Protein AF-A0A816MGI5-F1 (afdb_monomer)

pLDDT: mean 77.29, std 14.17, range [32.22, 93.0]

Sequence (117 aa):
MVQFFPSVLPCKIISVQVASNDMDTYQLCTTTAILFSRFKVLDLLKLSKCNFRDLRDVDSTTLPAMTFIQACKVYLSAGLITRTEACNCNGKCSTKKCRCRAAKVQCGTKCHSSKTK

Nearest PDB structures (foldseek):
  4pg3-assembly1_A  TM=4.732E-01  e=8.459E+00  Plasmodium falciparum 3D7

Structure (mmCIF, N/CA/C/O backbone):
data_AF-A0A816MGI5-F1
#
_entry.id   AF-A0A816MGI5-F1
#
loop_
_atom_site.group_PDB
_atom_site.id
_atom_site.type_symbol
_atom_site.label_atom_id
_atom_site.label_alt_id
_atom_site.label_comp_id
_atom_site.label_asym_id
_atom_site.label_entity_id
_atom_site.label_seq_id
_atom_site.pdbx_PDB_ins_code
_atom_site.Cartn_x
_atom_site.Cartn_y
_atom_site.Cartn_z
_atom_site.occupancy
_atom_site.B_iso_or_equiv
_atom_site.auth_seq_id
_atom_site.auth_comp_id
_atom_site.auth_asym_id
_atom_site.auth_atom_id
_atom_site.pdbx_PDB_model_num
ATOM 1 N N . MET A 1 1 ? -7.888 22.471 9.487 1.00 34.50 1 MET A N 1
ATOM 2 C CA . MET A 1 1 ? -8.027 21.072 9.023 1.00 34.50 1 MET A CA 1
ATOM 3 C C . MET A 1 1 ? -6.633 20.514 8.797 1.00 34.50 1 MET A C 1
ATOM 5 O O . MET A 1 1 ? -6.003 20.892 7.823 1.00 34.50 1 MET A O 1
ATOM 9 N N . VAL A 1 2 ? -6.113 19.694 9.714 1.00 32.22 2 VAL A N 1
ATOM 10 C CA . VAL A 1 2 ? -4.803 19.052 9.520 1.00 32.22 2 VAL A CA 1
ATOM 11 C C . VAL A 1 2 ? -5.045 17.809 8.677 1.00 32.22 2 VAL A C 1
ATOM 13 O O . VAL A 1 2 ? -5.619 16.829 9.149 1.00 32.22 2 VAL A O 1
ATOM 16 N N . GLN A 1 3 ? -4.702 17.890 7.398 1.00 39.00 3 GLN A N 1
ATOM 17 C CA . GLN A 1 3 ? -4.803 16.772 6.475 1.00 39.00 3 GLN A CA 1
ATOM 18 C C . GLN A 1 3 ? -3.688 15.783 6.840 1.00 39.00 3 GLN A C 1
ATOM 20 O O . GLN A 1 3 ? -2.543 15.934 6.428 1.00 39.00 3 GLN A O 1
ATOM 25 N N . PHE A 1 4 ? -4.006 14.819 7.706 1.00 41.09 4 PHE A N 1
ATOM 26 C CA . PHE A 1 4 ? -3.107 13.722 8.051 1.00 41.09 4 PHE A CA 1
ATOM 27 C C . PHE A 1 4 ? -2.936 12.842 6.810 1.00 41.09 4 PHE A C 1
ATOM 29 O O . PHE A 1 4 ? -3.772 11.991 6.512 1.00 41.09 4 PHE A O 1
ATOM 36 N N . PHE A 1 5 ? -1.869 13.073 6.053 1.00 44.34 5 PHE A N 1
ATOM 37 C CA . PHE A 1 5 ? -1.382 12.088 5.099 1.00 44.34 5 PHE A CA 1
ATOM 38 C C . PHE A 1 5 ? -0.590 11.046 5.895 1.00 44.34 5 PHE A C 1
ATOM 40 O O . PHE A 1 5 ? 0.253 11.429 6.709 1.00 44.34 5 PHE A O 1
ATOM 47 N N . PRO A 1 6 ? -0.850 9.741 5.724 1.00 53.00 6 PRO A N 1
ATOM 48 C CA . PRO A 1 6 ? 0.014 8.746 6.323 1.00 53.00 6 PRO A CA 1
ATOM 49 C C . PRO A 1 6 ? 1.378 8.885 5.640 1.00 53.00 6 PRO A C 1
ATOM 51 O O . PRO A 1 6 ? 1.467 8.877 4.414 1.00 53.00 6 PRO A O 1
ATOM 54 N N . SER A 1 7 ? 2.437 9.046 6.431 1.00 64.69 7 SER A N 1
ATOM 55 C CA . SER A 1 7 ? 3.810 9.140 5.923 1.00 64.69 7 SER A CA 1
ATOM 56 C C . SER A 1 7 ? 4.318 7.815 5.350 1.00 64.69 7 SER A C 1
ATOM 58 O O . SER A 1 7 ? 5.364 7.789 4.710 1.00 64.69 7 SER A O 1
ATOM 60 N N . VAL A 1 8 ? 3.591 6.713 5.569 1.00 77.38 8 VAL A N 1
ATOM 61 C CA . VAL A 1 8 ? 3.995 5.363 5.171 1.00 77.38 8 VAL A CA 1
ATOM 62 C C . VAL A 1 8 ? 2.776 4.564 4.712 1.00 77.38 8 VAL A C 1
ATOM 64 O O . VAL A 1 8 ? 1.735 4.570 5.373 1.00 77.38 8 VAL A O 1
ATOM 67 N N . LEU A 1 9 ? 2.921 3.845 3.598 1.00 86.00 9 LEU A N 1
ATOM 68 C CA . LEU A 1 9 ? 1.897 2.979 3.018 1.00 86.00 9 LEU A CA 1
ATOM 69 C C . LEU A 1 9 ? 2.457 1.555 2.862 1.00 86.00 9 LEU A C 1
ATOM 71 O O . LEU A 1 9 ? 3.444 1.377 2.144 1.00 86.00 9 LEU A O 1
ATOM 75 N N . PRO A 1 10 ? 1.856 0.533 3.498 1.00 87.81 10 PRO A N 1
ATOM 76 C CA . PRO A 1 10 ? 2.268 -0.851 3.299 1.00 87.81 10 PRO A CA 1
ATOM 77 C C . PRO A 1 10 ? 2.033 -1.282 1.848 1.00 87.81 10 PRO A C 1
ATOM 79 O O . PRO A 1 10 ? 0.904 -1.225 1.358 1.00 87.81 10 PRO A O 1
ATOM 82 N N . CYS A 1 11 ? 3.094 -1.725 1.176 1.00 89.62 11 CYS A N 1
ATOM 83 C CA . CYS A 1 11 ? 3.042 -2.158 -0.218 1.00 89.62 11 CYS A CA 1
ATOM 84 C C . CYS A 1 11 ? 3.812 -3.469 -0.427 1.00 89.62 11 CYS A C 1
ATOM 86 O O . CYS A 1 11 ? 4.755 -3.773 0.307 1.00 89.62 11 CYS A O 1
ATOM 88 N N . LYS A 1 12 ? 3.437 -4.218 -1.464 1.00 90.31 12 LYS A N 1
ATOM 89 C CA . LYS A 1 12 ? 4.175 -5.363 -2.006 1.00 90.31 12 LYS A CA 1
ATOM 90 C C . LYS A 1 12 ? 4.933 -4.926 -3.258 1.00 90.31 12 LYS A C 1
ATOM 92 O O . LYS A 1 12 ? 4.403 -4.185 -4.082 1.00 90.31 12 LYS A O 1
ATOM 97 N N . ILE A 1 13 ? 6.175 -5.383 -3.394 1.00 91.12 13 ILE A N 1
ATOM 98 C CA . ILE A 1 13 ? 6.971 -5.176 -4.607 1.00 91.12 13 ILE A CA 1
ATOM 99 C C . ILE A 1 13 ? 6.466 -6.157 -5.665 1.00 91.12 13 ILE A C 1
ATOM 101 O O . ILE A 1 13 ? 6.402 -7.357 -5.401 1.00 91.12 13 ILE A O 1
ATOM 105 N N . ILE A 1 14 ? 6.104 -5.644 -6.839 1.00 90.31 14 ILE A N 1
ATOM 106 C CA . ILE A 1 14 ? 5.608 -6.457 -7.962 1.00 90.31 14 ILE A CA 1
ATOM 107 C C . ILE A 1 14 ? 6.623 -6.581 -9.094 1.00 90.31 14 ILE A C 1
ATOM 109 O O . ILE A 1 14 ? 6.609 -7.568 -9.818 1.00 90.31 14 ILE A O 1
ATOM 113 N N . SER A 1 15 ? 7.510 -5.598 -9.252 1.00 87.69 15 SER A N 1
ATOM 114 C CA . SER A 1 15 ? 8.561 -5.631 -10.266 1.00 87.69 15 SER A CA 1
ATOM 115 C C . SER A 1 15 ? 9.741 -4.763 -9.846 1.00 87.69 15 SER A C 1
ATOM 117 O O . SER A 1 15 ? 9.568 -3.760 -9.145 1.00 87.69 15 SER A O 1
ATOM 119 N N . VAL A 1 16 ? 10.931 -5.166 -10.284 1.00 90.69 16 VAL A N 1
ATOM 120 C CA . VAL A 1 16 ? 12.187 -4.440 -10.105 1.00 90.69 16 VAL A CA 1
ATOM 121 C C . VAL A 1 16 ? 12.710 -4.093 -11.489 1.00 90.69 16 VAL A C 1
ATOM 123 O O . VAL A 1 16 ? 12.916 -4.977 -12.318 1.00 90.69 16 VAL A O 1
ATOM 126 N N . GLN A 1 17 ? 12.922 -2.807 -11.739 1.00 87.56 17 GLN A N 1
ATOM 127 C CA . GLN A 1 17 ? 13.595 -2.337 -12.934 1.00 87.56 17 GLN A CA 1
ATOM 128 C C . GLN A 1 17 ? 15.034 -1.992 -12.563 1.00 87.56 17 GLN A C 1
ATOM 130 O O . GLN A 1 17 ? 15.288 -0.984 -11.899 1.00 87.56 17 GLN A O 1
ATOM 135 N N . VAL A 1 18 ? 15.949 -2.854 -13.000 1.00 83.81 18 VAL A N 1
ATOM 136 C CA . VAL A 1 18 ? 17.389 -2.672 -12.822 1.00 83.81 18 VAL A CA 1
ATOM 137 C C . VAL A 1 18 ? 17.875 -1.670 -13.860 1.00 83.81 18 VAL A C 1
ATOM 139 O O . VAL A 1 18 ? 17.663 -1.863 -15.060 1.00 83.81 18 VAL A O 1
ATOM 142 N N . ALA A 1 19 ? 18.492 -0.586 -13.405 1.00 78.19 19 ALA A N 1
ATOM 143 C CA . ALA A 1 19 ? 19.107 0.398 -14.282 1.00 78.19 19 ALA A CA 1
ATOM 144 C C . ALA A 1 19 ? 20.619 0.163 -14.301 1.00 78.19 19 ALA A C 1
ATOM 146 O O . ALA A 1 19 ? 21.257 0.135 -13.257 1.00 78.19 19 ALA A O 1
ATOM 147 N N . SER A 1 20 ? 21.215 0.023 -15.488 1.00 69.25 20 SER A N 1
ATOM 148 C CA . SER A 1 20 ? 22.648 -0.286 -15.619 1.00 69.25 20 SER A CA 1
ATOM 149 C C . SER A 1 20 ? 23.571 0.794 -15.030 1.00 69.25 20 SER A C 1
ATOM 151 O O . SER A 1 20 ? 24.711 0.489 -14.705 1.00 69.25 20 SER A O 1
ATOM 153 N N . ASN A 1 21 ? 23.076 2.035 -14.890 1.00 71.25 21 ASN A N 1
ATOM 154 C CA . ASN A 1 21 ? 23.833 3.219 -14.457 1.00 71.25 21 ASN A CA 1
ATOM 155 C C . ASN A 1 21 ? 23.109 4.084 -13.392 1.00 71.25 21 ASN A C 1
ATOM 157 O O . ASN A 1 21 ? 23.592 5.167 -13.072 1.00 71.25 21 ASN A O 1
ATOM 161 N N . ASP A 1 22 ? 21.950 3.665 -12.870 1.00 75.12 22 ASP A N 1
ATOM 162 C CA . ASP A 1 22 ? 21.192 4.394 -11.829 1.00 75.12 22 ASP A CA 1
ATOM 163 C C . ASP A 1 22 ? 20.713 3.402 -10.757 1.00 75.12 22 ASP A C 1
ATOM 165 O O . ASP A 1 22 ? 20.873 2.192 -10.900 1.00 75.12 22 ASP A O 1
ATOM 169 N N . MET A 1 23 ? 20.137 3.899 -9.666 1.00 80.00 23 MET A N 1
ATOM 170 C CA . MET A 1 23 ? 19.553 3.049 -8.635 1.00 80.00 23 MET A CA 1
ATOM 171 C C . MET A 1 23 ? 18.319 2.306 -9.150 1.00 80.00 23 MET A C 1
ATOM 173 O O . MET A 1 23 ? 17.461 2.894 -9.813 1.00 80.00 23 MET A O 1
ATOM 177 N N . ASP A 1 24 ? 18.204 1.036 -8.755 1.00 89.19 24 ASP A N 1
ATOM 178 C CA . ASP A 1 24 ? 17.037 0.199 -9.018 1.00 89.19 24 ASP A CA 1
ATOM 179 C C . ASP A 1 24 ? 15.743 0.909 -8.620 1.00 89.19 24 ASP A C 1
ATOM 181 O O . ASP A 1 24 ? 15.628 1.522 -7.548 1.00 89.19 24 ASP A O 1
ATOM 185 N N . THR A 1 25 ? 14.744 0.788 -9.491 1.00 91.19 25 THR A N 1
ATOM 186 C CA . THR A 1 25 ? 13.412 1.324 -9.231 1.00 91.19 25 THR A CA 1
ATOM 187 C C . THR A 1 25 ? 12.405 0.196 -9.065 1.00 91.19 25 THR A C 1
ATOM 189 O O . THR A 1 25 ? 12.424 -0.811 -9.773 1.00 91.19 25 THR A O 1
ATOM 192 N N . TYR A 1 26 ? 11.515 0.364 -8.095 1.00 92.56 26 TYR A N 1
ATOM 193 C CA . TYR A 1 26 ? 10.570 -0.652 -7.660 1.00 92.56 26 TYR A CA 1
ATOM 194 C C . TYR A 1 26 ? 9.155 -0.227 -8.021 1.00 92.56 26 TYR A C 1
ATOM 196 O O . TYR A 1 26 ? 8.715 0.881 -7.697 1.00 92.56 26 TYR A O 1
ATOM 204 N N . GLN A 1 27 ? 8.427 -1.134 -8.664 1.00 93.00 27 GLN A N 1
ATOM 205 C CA . GLN A 1 27 ? 6.989 -1.013 -8.848 1.00 93.00 27 GLN A CA 1
ATOM 206 C C . GLN A 1 27 ? 6.289 -1.671 -7.658 1.00 93.00 27 GLN A C 1
ATOM 208 O O . GLN A 1 27 ? 6.605 -2.805 -7.284 1.00 93.00 27 GLN A O 1
ATOM 213 N N . LEU A 1 28 ? 5.331 -0.960 -7.069 1.00 92.81 28 LEU A N 1
ATOM 214 C CA . LEU A 1 28 ? 4.659 -1.361 -5.838 1.00 92.81 28 LEU A CA 1
ATOM 215 C C . LEU A 1 28 ? 3.151 -1.523 -6.052 1.00 92.81 28 LEU A C 1
ATOM 217 O O . LEU A 1 28 ? 2.549 -0.776 -6.823 1.00 92.81 28 LEU A O 1
ATOM 221 N N . CYS A 1 29 ? 2.525 -2.437 -5.315 1.00 91.31 29 CYS A N 1
ATOM 222 C CA . CYS A 1 29 ? 1.072 -2.520 -5.184 1.00 91.31 29 CYS A CA 1
ATOM 223 C C . CYS A 1 29 ? 0.627 -2.513 -3.717 1.00 91.31 29 CYS A C 1
ATOM 225 O O . CYS A 1 29 ? 1.355 -2.930 -2.815 1.00 91.31 29 CYS A O 1
ATOM 227 N N . THR A 1 30 ? -0.587 -2.032 -3.481 1.00 89.50 30 THR A N 1
ATOM 228 C CA . THR A 1 30 ? -1.332 -2.210 -2.235 1.00 89.50 30 THR A CA 1
ATOM 229 C C . THR A 1 30 ? -2.296 -3.389 -2.376 1.00 89.50 30 THR A C 1
ATOM 231 O O . THR A 1 30 ? -2.343 -4.054 -3.408 1.00 89.50 30 THR A O 1
ATOM 234 N N . THR A 1 31 ? -3.126 -3.624 -1.361 1.00 87.06 31 THR A N 1
ATOM 235 C CA . THR A 1 31 ? -4.226 -4.596 -1.441 1.00 87.06 31 THR A CA 1
ATOM 236 C C . THR A 1 31 ? -5.314 -4.221 -2.446 1.00 87.06 31 THR A C 1
ATOM 238 O O . THR A 1 31 ? -6.121 -5.073 -2.798 1.00 87.06 31 THR A O 1
ATOM 241 N N . THR A 1 32 ? -5.369 -2.964 -2.899 1.00 84.31 32 THR A N 1
ATOM 242 C CA . THR A 1 32 ? -6.471 -2.459 -3.732 1.00 84.31 32 THR A CA 1
ATOM 243 C C . THR A 1 32 ? -6.028 -1.865 -5.062 1.00 84.31 32 THR A C 1
ATOM 245 O O . THR A 1 32 ? -6.893 -1.543 -5.872 1.00 84.31 32 THR A O 1
ATOM 248 N N . ALA A 1 33 ? -4.729 -1.651 -5.290 1.00 89.44 33 ALA A N 1
ATOM 249 C CA . ALA A 1 33 ? -4.244 -1.021 -6.516 1.00 89.44 33 ALA A CA 1
ATOM 250 C C . ALA A 1 33 ? -2.737 -1.178 -6.741 1.00 89.44 33 ALA A C 1
ATOM 252 O O . ALA A 1 33 ? -1.967 -1.378 -5.804 1.00 89.44 33 ALA A O 1
ATOM 253 N N . ILE A 1 34 ? -2.303 -0.961 -7.979 1.00 92.81 34 ILE A N 1
ATOM 254 C CA . ILE A 1 34 ? -0.898 -0.764 -8.337 1.00 92.81 34 ILE A CA 1
ATOM 255 C C . ILE A 1 34 ? -0.569 0.728 -8.282 1.00 92.81 34 ILE A C 1
ATOM 257 O O . ILE A 1 34 ? -1.311 1.557 -8.808 1.00 92.81 34 ILE A O 1
ATOM 261 N N . LEU A 1 35 ? 0.554 1.091 -7.664 1.00 92.81 35 LEU A N 1
ATOM 262 C CA . LEU A 1 35 ? 1.021 2.473 -7.672 1.00 92.81 35 LEU A CA 1
ATOM 263 C C . LEU A 1 35 ? 1.590 2.819 -9.044 1.00 92.81 35 LEU A C 1
ATOM 265 O O . LEU A 1 35 ? 2.406 2.073 -9.565 1.00 92.81 35 LEU A O 1
ATOM 269 N N . PHE A 1 36 ? 1.184 3.954 -9.614 1.00 90.12 36 PHE A N 1
ATOM 270 C CA . PHE A 1 36 ? 1.676 4.428 -10.912 1.00 90.12 36 PHE A CA 1
ATOM 271 C C . PHE A 1 36 ? 3.167 4.788 -10.861 1.00 90.12 36 PHE A C 1
ATOM 273 O O . PHE A 1 36 ? 3.928 4.485 -11.777 1.00 90.12 36 PHE A O 1
ATOM 280 N N . SER A 1 37 ? 3.581 5.421 -9.764 1.00 88.88 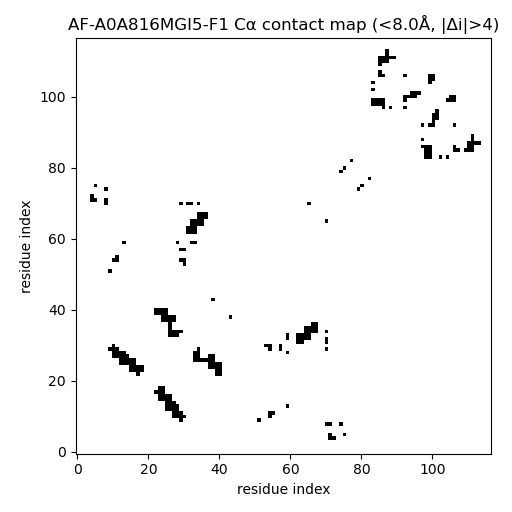37 SER A N 1
ATOM 281 C CA . SER A 1 37 ? 4.960 5.840 -9.533 1.00 88.88 37 SER A CA 1
ATOM 282 C C . SER A 1 37 ? 5.869 4.648 -9.248 1.00 88.88 37 SER A C 1
ATOM 284 O O . SER A 1 37 ? 5.470 3.687 -8.587 1.00 88.88 37 SER A O 1
ATOM 286 N N . ARG A 1 38 ? 7.118 4.757 -9.700 1.00 90.00 38 ARG A N 1
ATOM 287 C CA . ARG A 1 38 ? 8.213 3.889 -9.264 1.00 90.00 38 ARG A CA 1
ATOM 288 C C . ARG A 1 38 ? 8.975 4.555 -8.131 1.00 90.00 38 ARG A C 1
ATOM 290 O O . ARG A 1 38 ? 9.074 5.779 -8.090 1.00 90.00 38 ARG A O 1
ATOM 297 N N . PHE A 1 39 ? 9.501 3.735 -7.234 1.00 90.62 39 PHE A N 1
ATOM 298 C CA . PHE A 1 39 ? 10.153 4.179 -6.006 1.00 90.62 39 PHE A CA 1
ATOM 299 C C . PHE A 1 39 ? 11.592 3.697 -5.977 1.00 90.62 39 PHE A C 1
ATOM 301 O O . PHE A 1 39 ? 11.881 2.610 -6.474 1.00 90.62 39 PHE A O 1
ATOM 308 N N . LYS A 1 40 ? 12.494 4.486 -5.401 1.00 90.44 40 LYS A N 1
ATOM 309 C CA . LYS A 1 40 ? 13.878 4.070 -5.165 1.00 90.44 40 LYS A CA 1
ATOM 310 C C . LYS A 1 40 ? 13.962 3.336 -3.836 1.00 90.44 40 LYS A C 1
ATOM 312 O O . LYS A 1 40 ? 13.107 3.506 -2.974 1.00 90.44 40 LYS A O 1
ATOM 317 N N . VAL A 1 41 ? 15.030 2.568 -3.626 1.00 88.19 41 VAL A N 1
ATOM 318 C CA . VAL A 1 41 ? 15.246 1.856 -2.352 1.00 88.19 41 VAL A CA 1
ATOM 319 C C . VAL A 1 41 ? 15.214 2.793 -1.133 1.00 88.19 41 VAL A C 1
ATOM 321 O O . VAL A 1 41 ? 14.743 2.394 -0.073 1.00 88.19 41 VAL A O 1
ATOM 324 N N . LEU A 1 42 ? 15.651 4.050 -1.295 1.00 86.75 42 LEU A N 1
ATOM 325 C CA . LEU A 1 42 ? 15.642 5.073 -0.241 1.00 86.75 42 LEU A CA 1
ATOM 326 C C . LEU A 1 42 ? 14.229 5.514 0.168 1.00 86.75 42 LEU A C 1
ATOM 328 O O . LEU A 1 42 ? 14.036 5.955 1.297 1.00 86.75 42 LEU A O 1
ATOM 332 N N . ASP A 1 43 ? 13.247 5.362 -0.722 1.00 86.81 43 ASP A N 1
ATOM 333 C CA . ASP A 1 43 ? 11.842 5.668 -0.442 1.00 86.81 43 ASP A CA 1
ATOM 334 C C . ASP A 1 43 ? 11.142 4.503 0.286 1.00 86.81 43 ASP A C 1
ATOM 336 O O . ASP A 1 43 ? 9.998 4.632 0.731 1.00 86.81 43 ASP A O 1
ATOM 340 N N . LEU A 1 44 ? 11.802 3.341 0.395 1.00 88.38 44 LEU A N 1
ATOM 341 C CA . LEU A 1 44 ? 11.228 2.121 0.951 1.00 88.38 44 LEU A CA 1
ATOM 342 C C . LEU A 1 44 ? 11.664 1.904 2.399 1.00 88.38 44 LEU A C 1
ATOM 344 O O . LEU A 1 44 ? 12.842 1.794 2.731 1.00 88.38 44 LEU A O 1
ATOM 348 N N . LEU A 1 45 ? 10.679 1.712 3.270 1.00 86.69 45 LEU A N 1
ATOM 349 C CA . LEU A 1 45 ? 10.900 1.210 4.621 1.00 86.69 45 LEU A CA 1
ATOM 350 C C . LEU A 1 45 ? 10.842 -0.318 4.626 1.00 86.69 45 LEU A C 1
ATOM 352 O O . LEU A 1 45 ? 9.869 -0.927 4.178 1.00 86.69 45 LEU A O 1
ATOM 356 N N . LYS A 1 46 ? 11.874 -0.962 5.180 1.00 82.06 46 LYS A N 1
ATOM 357 C CA . LYS A 1 46 ? 11.915 -2.423 5.303 1.00 82.06 46 LYS A CA 1
ATOM 358 C C . LYS A 1 46 ? 10.971 -2.893 6.409 1.00 82.06 46 LYS A C 1
ATOM 360 O O . LYS A 1 46 ? 11.305 -2.870 7.590 1.00 82.06 46 LYS A O 1
ATOM 365 N N . LEU A 1 47 ? 9.805 -3.393 6.014 1.00 76.38 47 LEU A N 1
ATOM 366 C CA . LEU A 1 47 ? 8.768 -3.887 6.925 1.00 76.38 47 LEU A CA 1
ATOM 367 C C . LEU A 1 47 ? 8.857 -5.402 7.191 1.00 76.38 47 LEU A C 1
ATOM 369 O O . LEU A 1 47 ? 7.851 -6.042 7.478 1.00 76.38 47 LEU A O 1
ATOM 373 N N . SER A 1 48 ? 10.051 -6.005 7.131 1.00 71.19 48 SER A N 1
ATOM 374 C CA . SER A 1 48 ? 10.227 -7.468 7.235 1.00 71.19 48 SER A CA 1
ATOM 375 C C . SER A 1 48 ? 9.780 -8.074 8.573 1.00 71.19 48 SER A C 1
ATOM 377 O O . SER A 1 48 ? 9.583 -9.280 8.663 1.00 71.19 48 SER A O 1
ATOM 379 N N . LYS A 1 49 ? 9.630 -7.249 9.617 1.00 70.94 49 LYS A N 1
ATOM 380 C CA . LYS A 1 49 ? 9.134 -7.658 10.942 1.00 70.94 49 LYS A CA 1
ATOM 381 C C . LYS A 1 49 ? 7.614 -7.502 11.095 1.00 70.94 49 LYS A C 1
ATOM 383 O O . LYS A 1 49 ? 7.062 -7.920 12.107 1.00 70.94 49 LYS A O 1
ATOM 388 N N . CYS A 1 50 ? 6.937 -6.898 10.120 1.00 70.44 50 CYS A N 1
ATOM 389 C CA . CYS A 1 50 ? 5.496 -6.673 10.141 1.00 70.44 50 CYS A CA 1
ATOM 390 C C . CYS A 1 50 ? 4.778 -7.775 9.352 1.00 70.44 50 CYS A C 1
ATOM 392 O O . CYS A 1 50 ? 5.222 -8.182 8.279 1.00 70.44 50 CYS A O 1
ATOM 394 N N . ASN A 1 51 ? 3.648 -8.256 9.872 1.00 73.06 51 ASN A N 1
ATOM 395 C CA . ASN A 1 51 ? 2.864 -9.292 9.208 1.00 73.06 51 ASN A CA 1
ATOM 396 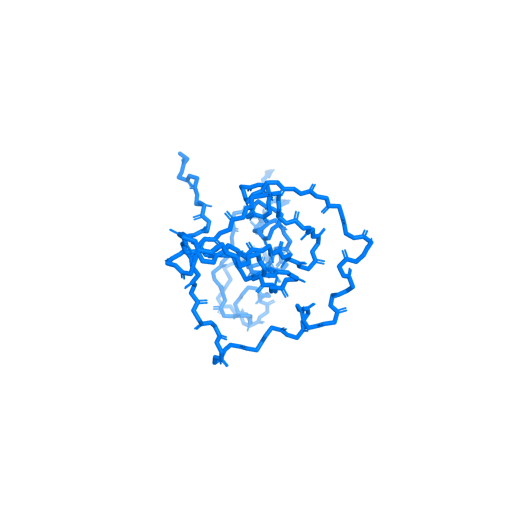C C . ASN A 1 51 ? 1.673 -8.672 8.467 1.00 73.06 51 ASN A C 1
ATOM 398 O O . ASN A 1 51 ? 0.645 -8.380 9.071 1.00 73.06 51 ASN A O 1
ATOM 402 N N . PHE A 1 52 ? 1.824 -8.472 7.157 1.00 74.75 52 PHE A N 1
ATOM 403 C CA . PHE A 1 52 ? 0.748 -8.022 6.274 1.00 74.75 52 PHE A CA 1
ATOM 404 C C . PHE A 1 52 ? 0.247 -9.193 5.433 1.00 74.75 52 PHE A C 1
ATOM 406 O O . PHE A 1 52 ? 0.680 -9.380 4.296 1.00 74.75 52 PHE A O 1
ATOM 413 N N . ARG A 1 53 ? -0.635 -10.011 6.015 1.00 73.12 53 ARG A N 1
ATOM 414 C CA . ARG A 1 53 ? -1.199 -11.189 5.340 1.00 73.12 53 ARG A CA 1
ATOM 415 C C . ARG A 1 53 ? -1.922 -10.797 4.052 1.00 73.12 53 ARG A C 1
ATOM 417 O O . ARG A 1 53 ? -1.601 -11.335 3.001 1.00 73.12 53 ARG A O 1
ATOM 424 N N . ASP A 1 54 ? -2.759 -9.767 4.132 1.00 74.62 54 ASP A N 1
ATOM 425 C CA . ASP A 1 54 ? -3.571 -9.283 3.012 1.00 74.62 54 ASP A CA 1
ATOM 426 C C . ASP A 1 54 ? -2.736 -8.840 1.808 1.00 74.62 54 ASP A C 1
ATOM 428 O O . ASP A 1 54 ? -3.217 -8.920 0.690 1.00 74.62 54 ASP A O 1
ATOM 432 N N . LEU A 1 55 ? -1.488 -8.393 2.016 1.00 80.50 55 LEU A N 1
ATOM 433 C CA . LEU A 1 55 ? -0.584 -8.005 0.929 1.00 80.50 55 LEU A CA 1
ATOM 434 C C . LEU A 1 55 ? 0.079 -9.204 0.241 1.00 80.50 55 LEU A C 1
ATOM 436 O O . LEU A 1 55 ? 0.489 -9.082 -0.910 1.00 80.50 55 LEU A O 1
ATOM 440 N N . ARG A 1 56 ? 0.218 -10.355 0.913 1.00 76.81 56 ARG A N 1
ATOM 441 C CA . ARG A 1 56 ? 0.863 -11.542 0.322 1.00 76.81 56 ARG A CA 1
ATOM 442 C C . ARG A 1 56 ? -0.004 -12.150 -0.769 1.00 76.81 56 ARG A C 1
ATOM 444 O O . ARG A 1 56 ? 0.513 -12.414 -1.855 1.00 76.81 56 ARG A O 1
ATOM 451 N N . ASP 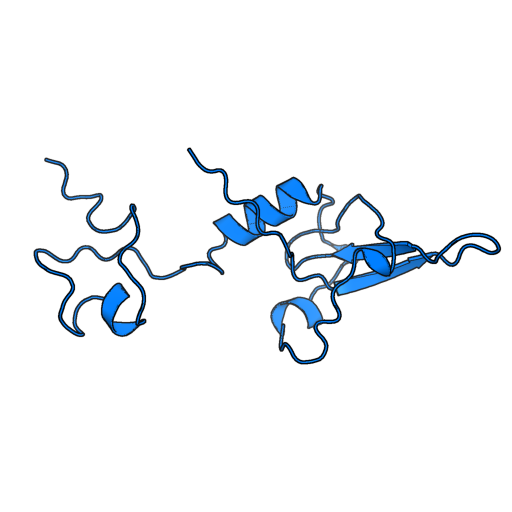A 1 57 ? -1.295 -12.264 -0.478 1.00 79.12 57 ASP A N 1
ATOM 452 C CA . ASP A 1 57 ? -2.301 -12.929 -1.311 1.00 79.12 57 ASP A CA 1
ATOM 453 C C . ASP A 1 57 ? -2.856 -12.025 -2.428 1.00 79.12 57 ASP A C 1
ATOM 455 O O . ASP A 1 57 ? -3.766 -12.413 -3.155 1.00 79.12 57 ASP A O 1
ATOM 459 N N . VAL A 1 58 ? -2.305 -10.816 -2.591 1.00 82.25 58 VAL A N 1
ATOM 460 C CA . VAL A 1 58 ? -2.692 -9.902 -3.671 1.00 82.25 58 VAL A CA 1
ATOM 461 C C . VAL A 1 58 ? -2.250 -10.457 -5.017 1.00 82.25 58 VAL A C 1
ATOM 463 O O . VAL A 1 58 ? -1.044 -10.575 -5.280 1.00 82.25 58 VAL A O 1
ATOM 466 N N . ASP A 1 59 ? -3.236 -10.697 -5.875 1.00 82.31 59 ASP A N 1
ATOM 467 C CA . ASP A 1 59 ? -3.056 -10.853 -7.311 1.00 82.31 59 ASP A CA 1
ATOM 468 C C . ASP A 1 59 ? -2.932 -9.471 -7.96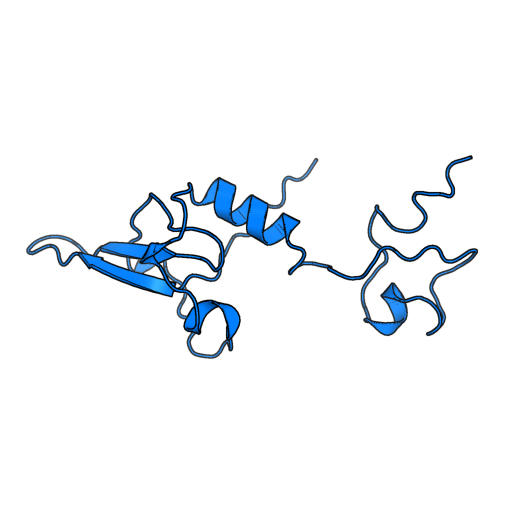2 1.00 82.31 59 ASP A C 1
ATOM 470 O O . ASP A 1 59 ? -3.892 -8.712 -8.073 1.00 82.31 59 ASP A O 1
ATOM 474 N N . SER A 1 60 ? -1.717 -9.121 -8.379 1.00 76.69 60 SER A N 1
ATOM 475 C CA . SER A 1 60 ? -1.425 -7.827 -8.990 1.00 76.69 60 SER A CA 1
ATOM 476 C C . SER A 1 60 ? -1.941 -7.688 -10.424 1.00 76.69 60 SER A C 1
ATOM 478 O O . SER A 1 60 ? -1.884 -6.589 -10.961 1.00 76.69 60 SER A O 1
ATOM 480 N N . THR A 1 61 ? -2.425 -8.752 -11.071 1.00 78.75 61 THR A N 1
ATOM 481 C CA . THR A 1 61 ? -2.820 -8.700 -12.492 1.00 78.75 61 THR A CA 1
ATOM 482 C C . THR A 1 61 ? -4.184 -8.050 -12.729 1.00 78.75 61 THR A C 1
ATOM 484 O O . THR A 1 61 ? -4.449 -7.551 -13.820 1.00 78.75 61 THR A O 1
ATOM 487 N N . THR A 1 62 ? -5.030 -8.003 -11.700 1.00 82.31 62 THR A N 1
ATOM 488 C CA . THR A 1 62 ? -6.416 -7.510 -11.777 1.00 82.31 62 THR A CA 1
ATOM 489 C C . THR A 1 62 ? -6.615 -6.148 -11.109 1.00 82.31 62 THR A C 1
ATOM 491 O O . THR A 1 62 ? -7.713 -5.589 -11.136 1.00 82.31 62 THR A O 1
ATOM 494 N N . LEU A 1 63 ? -5.561 -5.591 -10.507 1.00 86.44 63 LEU A N 1
ATOM 495 C CA . LEU A 1 63 ? -5.649 -4.361 -9.734 1.00 86.44 63 LEU A CA 1
ATOM 496 C C . LEU A 1 63 ? -5.634 -3.102 -10.617 1.00 86.44 63 LEU A C 1
ATOM 498 O O . LEU A 1 63 ? -4.806 -2.991 -11.524 1.00 86.44 63 LEU A O 1
ATOM 502 N N . PRO A 1 64 ? -6.475 -2.095 -10.311 1.00 89.38 64 PRO A N 1
ATOM 503 C CA . PRO A 1 64 ? -6.422 -0.809 -10.993 1.00 89.38 64 PRO A CA 1
ATOM 504 C C . PRO A 1 64 ? -5.129 -0.060 -10.651 1.00 89.38 64 PRO A C 1
ATOM 506 O O . PRO A 1 64 ? -4.551 -0.233 -9.576 1.00 89.38 64 PRO A O 1
ATOM 509 N N . ALA A 1 65 ? -4.691 0.827 -11.542 1.00 90.56 65 ALA A N 1
ATOM 510 C CA . ALA A 1 65 ? -3.576 1.728 -11.270 1.00 90.56 65 ALA A CA 1
ATOM 511 C C . ALA A 1 65 ? -4.044 2.978 -10.505 1.00 90.56 65 ALA A C 1
ATOM 513 O O . ALA A 1 65 ? -5.107 3.531 -10.792 1.00 90.56 65 ALA A O 1
ATOM 514 N N . MET A 1 66 ? -3.242 3.463 -9.554 1.00 91.62 66 MET A N 1
ATOM 515 C CA . MET A 1 66 ? -3.526 4.693 -8.812 1.00 91.62 66 MET A CA 1
ATOM 516 C C . MET A 1 66 ? -2.261 5.452 -8.398 1.00 91.62 66 MET A C 1
ATOM 518 O O . MET A 1 66 ? -1.165 4.900 -8.330 1.00 91.62 66 MET A O 1
ATOM 522 N N . THR A 1 67 ? -2.401 6.736 -8.071 1.00 89.94 67 THR A N 1
ATOM 523 C CA . THR A 1 67 ? -1.297 7.515 -7.483 1.00 89.94 67 THR A CA 1
ATOM 524 C C . THR A 1 67 ? -1.076 7.147 -6.014 1.00 89.94 67 THR A C 1
ATOM 526 O O . THR A 1 67 ? -2.012 6.745 -5.318 1.00 89.94 67 THR A O 1
ATOM 529 N N . PHE A 1 68 ? 0.138 7.368 -5.499 1.00 88.00 68 PHE A N 1
ATOM 530 C CA . PHE A 1 68 ? 0.455 7.166 -4.078 1.00 88.00 68 PHE A CA 1
ATOM 531 C C . PHE A 1 68 ? -0.516 7.907 -3.148 1.00 88.00 68 PHE A C 1
ATOM 533 O O . PHE A 1 68 ? -1.040 7.334 -2.198 1.00 88.00 68 PHE A O 1
ATOM 540 N N . ILE A 1 69 ? -0.838 9.165 -3.464 1.00 86.69 69 ILE A N 1
ATOM 541 C CA . ILE A 1 69 ? -1.751 9.986 -2.656 1.00 86.69 69 ILE A CA 1
ATOM 542 C C . ILE A 1 69 ? -3.156 9.373 -2.613 1.00 86.69 69 ILE A C 1
ATOM 544 O O . ILE A 1 69 ? -3.782 9.333 -1.553 1.00 86.69 69 ILE A O 1
ATOM 548 N N . GLN A 1 70 ? -3.671 8.895 -3.748 1.00 85.88 70 GLN A N 1
ATOM 549 C CA . GLN A 1 70 ? -4.975 8.231 -3.779 1.00 85.88 70 GLN A CA 1
ATOM 550 C C . GLN A 1 70 ? -4.936 6.912 -2.998 1.00 85.88 70 GLN A C 1
ATOM 552 O O . GLN A 1 70 ? -5.874 6.631 -2.255 1.00 85.88 70 GLN A O 1
ATOM 557 N N . ALA A 1 71 ? -3.850 6.143 -3.105 1.00 87.75 71 ALA A N 1
ATOM 558 C CA . ALA A 1 71 ? -3.675 4.900 -2.357 1.00 87.75 71 ALA A CA 1
ATOM 559 C C . ALA A 1 71 ? -3.679 5.145 -0.848 1.00 87.75 71 ALA A C 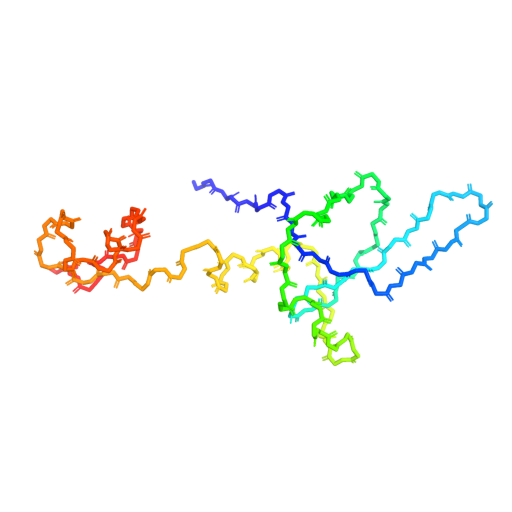1
ATOM 561 O O . ALA A 1 71 ? -4.400 4.475 -0.114 1.00 87.75 71 ALA A O 1
ATOM 562 N N . CYS A 1 72 ? -2.970 6.178 -0.395 1.00 83.75 72 CYS A N 1
ATOM 563 C CA . CYS A 1 72 ? -2.993 6.630 0.990 1.00 83.75 72 CYS A CA 1
ATOM 564 C C . CYS A 1 72 ? -4.404 7.016 1.446 1.00 83.75 72 CYS A C 1
ATOM 566 O O . CYS A 1 72 ? -4.832 6.617 2.528 1.00 83.75 72 CYS A O 1
ATOM 568 N N . LYS A 1 73 ? -5.162 7.753 0.623 1.00 82.88 73 LYS A N 1
ATOM 569 C CA . LYS A 1 73 ? -6.556 8.103 0.940 1.00 82.88 73 LYS A CA 1
ATOM 570 C C . LYS A 1 73 ? -7.426 6.858 1.086 1.00 82.88 73 LYS A C 1
ATOM 572 O O . LYS A 1 73 ? -8.169 6.768 2.059 1.00 82.88 73 LYS A O 1
ATOM 577 N N . VAL A 1 74 ? -7.331 5.902 0.163 1.00 83.12 74 VAL A N 1
ATOM 578 C CA . VAL A 1 74 ? -8.096 4.646 0.223 1.00 83.12 74 VAL A CA 1
ATOM 579 C C . VAL A 1 74 ? -7.703 3.832 1.449 1.00 83.12 74 VAL A C 1
ATOM 581 O O . VAL A 1 74 ? -8.582 3.396 2.181 1.00 83.12 74 VAL A O 1
ATOM 584 N N . TYR A 1 75 ? -6.409 3.706 1.736 1.00 78.94 75 TYR A N 1
ATOM 585 C CA . TYR A 1 75 ? -5.896 3.000 2.909 1.00 78.94 75 TYR A CA 1
ATOM 586 C C . TYR A 1 75 ? -6.431 3.586 4.226 1.00 78.94 75 TYR A C 1
ATOM 588 O O . TYR A 1 75 ? -6.906 2.851 5.095 1.00 78.94 75 TYR A O 1
ATOM 596 N N . LEU A 1 76 ? -6.440 4.917 4.352 1.00 73.19 76 LEU A N 1
ATOM 597 C CA . LEU A 1 76 ? -7.044 5.601 5.498 1.00 73.19 76 LEU A CA 1
ATOM 598 C C . LEU A 1 76 ? -8.564 5.406 5.559 1.00 73.19 76 LEU A C 1
ATOM 600 O O . LEU A 1 76 ? -9.118 5.154 6.627 1.00 73.19 76 LEU A O 1
ATOM 604 N N . SER A 1 77 ? -9.238 5.501 4.413 1.00 66.81 77 SER A N 1
ATOM 605 C CA . SER A 1 77 ? -10.700 5.396 4.311 1.00 66.81 77 SER A CA 1
ATOM 606 C C . SER A 1 77 ? -11.206 3.975 4.564 1.00 66.81 77 SER A C 1
ATOM 608 O O . SER A 1 77 ? -12.293 3.797 5.109 1.00 66.81 77 SER A O 1
ATOM 610 N N . ALA A 1 78 ? -10.409 2.960 4.216 1.00 61.72 78 ALA A N 1
ATOM 611 C CA . ALA A 1 78 ? -10.697 1.546 4.438 1.00 61.72 78 ALA A CA 1
ATOM 612 C C . ALA A 1 78 ? -10.634 1.146 5.926 1.00 61.72 78 ALA A C 1
ATOM 614 O O . ALA A 1 78 ? -11.102 0.062 6.288 1.00 61.72 78 ALA A O 1
ATOM 615 N N . GLY A 1 79 ? -10.137 2.037 6.795 1.00 53.28 79 GLY A N 1
ATOM 616 C CA . GLY A 1 79 ? -10.279 1.949 8.247 1.00 5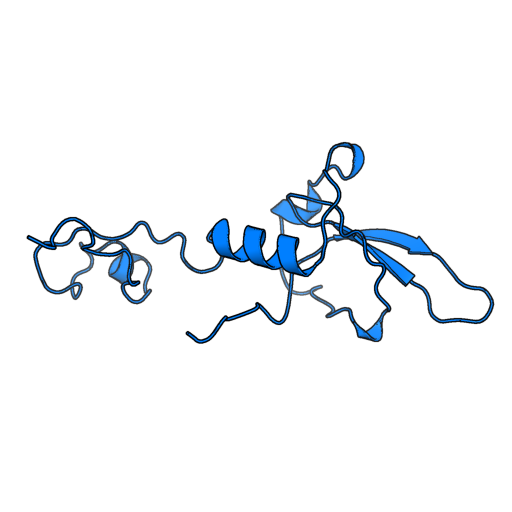3.28 79 GLY A CA 1
ATOM 617 C C . GLY A 1 79 ? -9.232 1.088 8.959 1.00 53.28 79 GLY A C 1
ATOM 618 O O . GLY A 1 79 ? -9.486 0.611 10.063 1.00 53.28 79 GLY A O 1
ATOM 619 N N . LEU A 1 80 ? -8.030 0.923 8.399 1.00 50.41 80 LEU A N 1
AT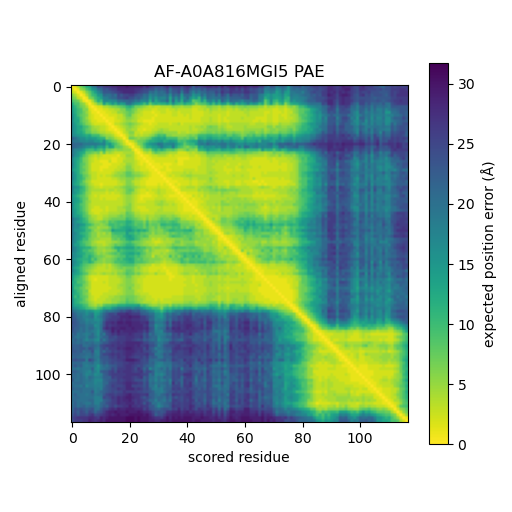OM 620 C CA . LEU A 1 80 ? -6.909 0.361 9.173 1.00 50.41 80 LEU A CA 1
ATOM 621 C C . LEU A 1 80 ? -6.385 1.333 10.246 1.00 50.41 80 LEU A C 1
ATOM 623 O O . LEU A 1 80 ? -5.753 0.907 11.209 1.00 50.41 80 LEU A O 1
ATOM 627 N N . ILE A 1 81 ? -6.762 2.615 10.165 1.00 48.59 81 ILE A N 1
ATOM 628 C CA . ILE A 1 81 ? -6.794 3.521 11.316 1.00 48.59 81 ILE A CA 1
ATOM 629 C C . ILE A 1 81 ? -8.268 3.671 11.716 1.00 48.59 81 ILE A C 1
ATOM 631 O O . ILE A 1 81 ? -9.000 4.487 11.167 1.00 48.59 81 ILE A O 1
ATOM 635 N N . THR A 1 82 ? -8.724 2.848 12.661 1.00 46.31 82 THR A N 1
ATOM 636 C CA . THR A 1 82 ? -10.053 2.903 13.311 1.00 46.31 82 THR A CA 1
ATOM 637 C C . THR A 1 82 ? -11.278 2.426 12.503 1.00 46.31 82 THR A C 1
ATOM 639 O O . THR A 1 82 ? -12.289 3.116 12.417 1.00 46.31 82 THR A O 1
ATOM 642 N N . ARG A 1 83 ? -11.317 1.156 12.072 1.00 47.47 83 ARG A N 1
ATOM 643 C CA . ARG A 1 83 ? -12.589 0.395 12.016 1.00 47.47 83 ARG A CA 1
ATOM 644 C C . ARG A 1 83 ? -13.056 0.024 13.420 1.00 47.47 83 ARG A C 1
ATOM 646 O O . ARG A 1 83 ? -13.362 -1.126 13.719 1.00 47.47 83 ARG A O 1
ATOM 653 N N . THR A 1 84 ? -13.107 0.993 14.317 1.00 55.22 84 THR A N 1
ATOM 654 C CA . THR A 1 84 ? -13.939 0.816 15.493 1.00 55.22 84 THR A CA 1
ATOM 655 C C . THR A 1 84 ? -15.260 1.422 15.113 1.00 55.22 84 THR A C 1
ATOM 657 O O . THR A 1 84 ? -15.362 2.640 14.983 1.00 55.22 84 THR A O 1
ATOM 660 N N . GLU A 1 85 ? -16.227 0.552 14.820 1.00 64.06 85 GLU A N 1
ATOM 661 C CA . GLU A 1 85 ? -17.594 0.956 14.518 1.00 64.06 85 GLU A CA 1
ATOM 662 C C . GLU A 1 85 ? -18.003 2.076 15.470 1.00 64.06 85 GLU A C 1
ATOM 664 O O . GLU A 1 85 ? -17.841 1.954 16.692 1.00 64.06 85 GLU A O 1
ATOM 669 N N . ALA A 1 86 ? -18.451 3.191 14.892 1.00 73.50 86 ALA A N 1
ATOM 670 C CA . ALA A 1 86 ? -18.838 4.361 15.654 1.00 73.50 86 ALA A CA 1
ATOM 671 C C . ALA A 1 86 ? -19.812 3.930 16.755 1.00 73.50 86 ALA A C 1
ATOM 673 O O . ALA A 1 86 ? -20.846 3.318 16.482 1.00 73.50 86 ALA A O 1
ATOM 674 N N . CYS A 1 87 ? -19.464 4.195 18.014 1.00 79.25 87 CYS A N 1
ATOM 675 C CA . CYS A 1 87 ? -20.355 3.826 19.098 1.00 79.25 87 CYS A CA 1
ATOM 676 C C . CYS A 1 87 ? -21.528 4.813 19.162 1.00 79.25 87 CYS A C 1
ATOM 678 O O . CYS A 1 87 ? -21.355 6.020 18.993 1.00 79.25 87 CYS A O 1
ATOM 680 N N . ASN A 1 88 ? -22.718 4.291 19.454 1.00 82.62 88 ASN A N 1
ATOM 681 C CA . ASN A 1 88 ? -23.934 5.078 19.675 1.00 82.62 88 ASN A CA 1
ATOM 682 C C . ASN A 1 88 ? -24.326 5.068 21.158 1.00 82.62 88 ASN A C 1
ATOM 684 O O . ASN A 1 88 ? -25.502 4.969 21.501 1.00 82.62 88 ASN A O 1
ATOM 688 N N . CYS A 1 89 ? -23.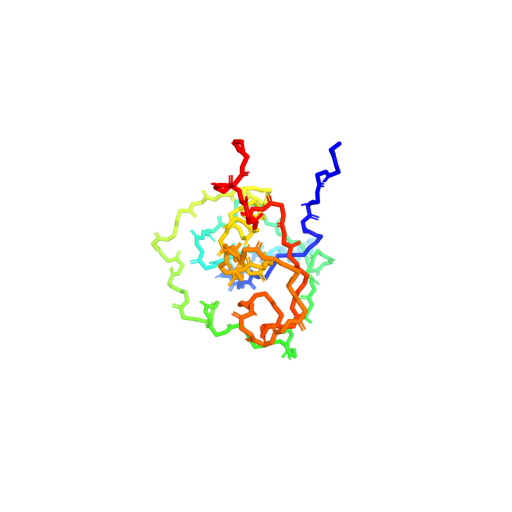342 5.111 22.066 1.00 84.50 89 CYS A N 1
ATOM 689 C CA . CYS A 1 89 ? -23.636 5.046 23.497 1.00 84.50 89 CYS A CA 1
ATOM 690 C C . CYS A 1 89 ? -24.477 6.261 23.927 1.00 84.50 89 CYS A C 1
ATOM 692 O O . CYS A 1 89 ? -24.270 7.380 23.459 1.00 84.50 89 CYS A O 1
ATOM 694 N N . ASN A 1 90 ? -25.421 6.053 24.847 1.00 80.69 90 ASN A N 1
ATOM 695 C CA . ASN A 1 90 ? -26.287 7.131 25.333 1.00 80.69 90 ASN A CA 1
ATOM 696 C C . ASN A 1 90 ? -25.615 8.042 26.372 1.00 80.69 90 ASN A C 1
ATOM 698 O O . ASN A 1 90 ? -26.136 9.114 26.649 1.00 80.69 90 ASN A O 1
ATOM 702 N N . GLY A 1 91 ? -24.479 7.626 26.931 1.00 77.62 91 GLY A N 1
ATOM 703 C CA . GLY A 1 91 ? -23.740 8.364 27.952 1.00 77.62 91 GLY A CA 1
ATOM 704 C C . GLY A 1 91 ? -22.230 8.208 27.784 1.00 77.62 91 GLY A C 1
ATOM 705 O O . GLY A 1 91 ? -21.752 7.804 26.723 1.00 77.62 91 GLY A O 1
ATOM 706 N N . LYS A 1 92 ? -21.474 8.512 28.846 1.00 79.69 92 LYS A N 1
ATOM 707 C CA . LYS A 1 92 ? -20.003 8.472 28.835 1.00 79.69 92 LYS A CA 1
ATOM 708 C C . LYS A 1 92 ? -19.488 7.078 28.440 1.00 79.69 92 LYS A C 1
ATOM 710 O O . LYS A 1 92 ? -19.857 6.070 29.040 1.00 79.69 92 LYS A O 1
ATOM 715 N N . CYS A 1 93 ? -18.577 7.031 27.470 1.00 84.94 93 CYS A N 1
ATOM 716 C CA . CYS A 1 93 ? -17.936 5.815 26.952 1.00 84.94 93 CYS A CA 1
ATOM 717 C C . CYS A 1 93 ? -16.865 5.233 27.900 1.00 84.94 93 CYS A C 1
ATOM 719 O O . CYS A 1 93 ? -15.765 4.880 27.480 1.00 84.94 93 CYS A O 1
ATOM 721 N N . SER A 1 94 ? -17.164 5.159 29.198 1.00 82.25 94 SER A N 1
ATOM 722 C CA . SER A 1 94 ? -16.238 4.709 30.245 1.00 82.25 94 SER A CA 1
ATOM 723 C C . SER A 1 94 ? -16.286 3.200 30.497 1.00 82.25 94 SER A C 1
ATOM 725 O O . SER A 1 94 ? -15.323 2.630 31.010 1.00 82.25 94 SER A O 1
ATOM 727 N N . THR A 1 95 ? -17.382 2.538 30.120 1.00 81.88 95 THR A N 1
ATOM 728 C CA . THR A 1 95 ? -17.613 1.115 30.405 1.00 81.88 95 THR A CA 1
ATOM 729 C C . THR A 1 95 ? -17.241 0.217 29.225 1.00 81.88 95 THR A C 1
ATOM 731 O O . THR A 1 95 ? -17.250 0.644 28.069 1.00 81.88 95 THR A O 1
ATOM 734 N N . LYS A 1 96 ? -16.988 -1.071 29.503 1.00 80.50 96 LYS A N 1
ATOM 735 C CA . LYS A 1 96 ? -16.744 -2.105 28.476 1.00 80.50 96 LYS A CA 1
ATOM 736 C C . LYS A 1 96 ? -17.944 -2.346 27.540 1.00 80.50 96 LYS A C 1
ATOM 738 O O . LYS A 1 96 ? -17.790 -3.044 26.548 1.00 80.50 96 LYS A O 1
ATOM 743 N N . LYS A 1 97 ? -19.118 -1.758 27.820 1.00 81.75 97 LYS A N 1
ATOM 744 C CA . LYS A 1 97 ? -20.286 -1.783 26.919 1.00 81.75 97 LYS A CA 1
ATOM 745 C C . LYS A 1 97 ? -20.090 -0.899 25.680 1.00 81.75 97 LYS A C 1
ATOM 747 O O . LYS A 1 97 ? -20.739 -1.118 24.664 1.00 81.75 97 LYS A O 1
ATOM 752 N N . CYS A 1 98 ? -19.200 0.095 25.745 1.00 82.88 98 CYS A N 1
ATOM 753 C CA . CYS A 1 98 ? -18.835 0.901 24.586 1.00 82.88 98 CYS A CA 1
ATOM 754 C C . CYS A 1 98 ? -17.856 0.132 23.690 1.00 82.88 98 CYS A C 1
ATOM 756 O O . CYS A 1 98 ? -16.777 -0.250 24.145 1.00 82.88 98 CYS A O 1
ATOM 758 N N . ARG A 1 99 ? -18.193 -0.026 22.402 1.00 78.12 99 ARG A N 1
ATOM 759 C CA . ARG A 1 99 ? -17.336 -0.701 21.408 1.00 78.12 99 ARG A CA 1
ATOM 760 C C . ARG A 1 99 ? -15.960 -0.037 21.277 1.00 78.12 99 ARG A C 1
ATOM 762 O O . ARG A 1 99 ? -14.954 -0.738 21.244 1.00 78.12 99 ARG A O 1
ATOM 769 N N . CYS A 1 100 ? -15.896 1.297 21.319 1.00 82.19 100 CYS A N 1
ATOM 770 C CA . CYS A 1 100 ? -14.631 2.041 21.312 1.00 82.19 100 CYS A CA 1
ATOM 771 C C . CYS A 1 100 ? -13.763 1.710 22.530 1.00 82.19 100 CYS A C 1
ATOM 773 O O . CYS A 1 100 ? -12.588 1.372 22.396 1.00 82.19 100 CYS A O 1
ATOM 775 N N . ARG A 1 101 ? -14.361 1.716 23.726 1.00 83.81 101 ARG A N 1
ATOM 776 C CA . ARG A 1 101 ? -13.654 1.406 24.974 1.00 83.81 101 ARG A CA 1
ATOM 777 C C . ARG A 1 101 ? -13.216 -0.057 25.044 1.00 83.81 101 ARG A C 1
ATOM 779 O O . ARG A 1 101 ? -12.109 -0.324 25.503 1.00 83.81 101 ARG A O 1
ATOM 786 N N . ALA A 1 102 ? -14.053 -0.988 24.583 1.00 80.31 102 ALA A N 1
ATOM 787 C CA . ALA A 1 102 ? -13.731 -2.413 24.505 1.00 80.31 102 ALA A CA 1
ATOM 788 C C . ALA A 1 102 ? -12.539 -2.672 23.573 1.00 80.31 102 ALA A C 1
ATOM 790 O O . ALA A 1 102 ? -11.631 -3.419 23.928 1.00 80.31 102 ALA A O 1
ATOM 791 N N . ALA A 1 103 ? -12.494 -1.971 22.439 1.00 77.00 103 ALA A N 1
ATOM 792 C CA . ALA A 1 103 ? -11.373 -1.991 21.504 1.00 77.00 103 ALA A CA 1
ATOM 793 C C . ALA A 1 103 ? -10.163 -1.147 21.961 1.00 77.00 103 ALA A C 1
ATOM 795 O O . ALA A 1 103 ? -9.196 -1.021 21.218 1.00 77.00 103 ALA A O 1
ATOM 796 N N . LYS A 1 104 ? -10.198 -0.571 23.175 1.00 78.81 104 LYS A N 1
ATOM 797 C CA . LYS A 1 104 ? -9.148 0.292 23.747 1.00 78.81 104 LYS A CA 1
ATOM 798 C C . LYS A 1 104 ? -8.773 1.498 22.871 1.00 78.81 104 LYS A C 1
ATOM 800 O O . LYS A 1 104 ? -7.645 1.975 22.933 1.00 78.81 104 LYS A O 1
ATOM 805 N N . VAL A 1 105 ? -9.723 2.031 22.108 1.00 76.69 105 VAL A N 1
ATOM 806 C CA . VAL A 1 105 ? -9.544 3.252 21.312 1.00 76.69 105 VAL A CA 1
ATOM 807 C C . VAL A 1 105 ? -10.397 4.397 21.856 1.00 76.69 105 VAL A C 1
ATOM 809 O O . VAL A 1 105 ? -11.423 4.187 22.513 1.00 76.69 105 VAL A O 1
ATOM 812 N N . GLN A 1 106 ? -9.987 5.634 21.576 1.00 78.12 106 GLN A N 1
ATOM 813 C CA . GLN A 1 106 ? -10.817 6.806 21.848 1.00 78.12 106 GLN A CA 1
ATOM 814 C C . GLN A 1 106 ? -11.981 6.896 20.850 1.00 78.12 106 GLN A C 1
ATOM 816 O O . GLN A 1 106 ? 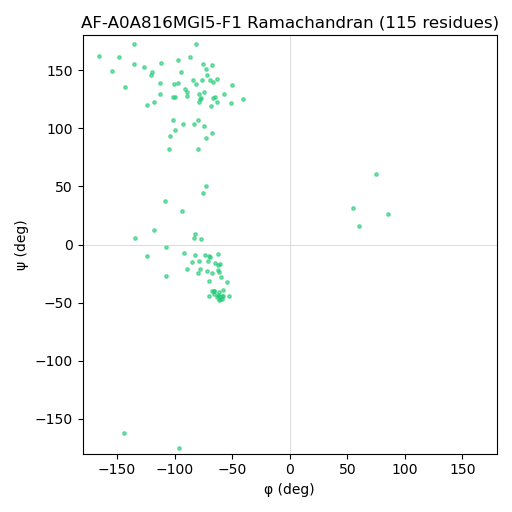-11.894 6.418 19.720 1.00 78.12 106 GLN A O 1
ATOM 821 N N . CYS A 1 107 ? -13.093 7.496 21.283 1.00 79.88 107 CYS A N 1
ATOM 822 C CA . CYS A 1 107 ? -14.229 7.745 20.398 1.00 79.88 107 CYS A CA 1
ATOM 823 C C . CYS A 1 107 ? -13.830 8.775 19.334 1.00 79.88 107 CYS A C 1
ATOM 825 O O . CYS A 1 107 ? -13.362 9.860 19.670 1.00 79.88 107 CYS A O 1
ATOM 827 N N . GLY A 1 108 ? -14.017 8.429 18.060 1.00 77.31 108 GLY A N 1
ATOM 828 C CA . GLY A 1 108 ? -13.810 9.353 16.945 1.00 77.31 108 GLY A CA 1
ATOM 829 C C . GLY A 1 108 ? -15.007 10.280 16.717 1.00 77.31 108 GLY A C 1
ATOM 830 O O . GLY A 1 108 ? -16.088 10.064 17.261 1.00 77.31 108 GLY A O 1
ATOM 831 N N . THR A 1 109 ? -14.843 11.260 15.827 1.00 73.38 109 THR A N 1
ATOM 832 C CA . THR A 1 109 ? -15.864 12.270 15.467 1.00 73.38 109 THR A CA 1
ATOM 833 C C . THR A 1 109 ? -17.158 11.697 14.882 1.00 73.38 109 THR A C 1
ATOM 835 O O . THR A 1 109 ? -18.172 12.383 14.844 1.00 73.38 109 THR A O 1
ATOM 838 N N . LYS A 1 110 ? -17.141 10.436 14.433 1.00 74.19 110 LYS A N 1
ATOM 839 C CA . LYS A 1 110 ? -18.323 9.722 13.929 1.00 74.19 110 LYS A CA 1
ATOM 840 C C . LYS A 1 110 ? -19.153 9.057 15.038 1.00 74.19 110 LYS A C 1
ATOM 842 O O . LYS A 1 110 ? -20.290 8.668 14.777 1.00 74.19 110 LYS A O 1
ATOM 847 N N . CYS A 1 111 ? -18.613 8.905 16.253 1.00 81.56 111 CYS A N 1
ATOM 848 C CA . CYS A 1 111 ? -19.348 8.351 17.396 1.00 81.56 111 CYS A CA 1
ATOM 849 C C . CYS A 1 111 ? -20.431 9.330 17.844 1.00 81.56 111 CYS A C 1
ATOM 851 O O . CYS A 1 111 ? -20.197 10.534 17.866 1.00 81.56 111 CYS A O 1
ATOM 853 N N . HIS A 1 112 ? -21.598 8.814 18.230 1.00 80.75 112 HIS A N 1
ATOM 854 C CA . HIS A 1 112 ? -22.751 9.621 18.652 1.00 80.75 112 HIS A CA 1
ATOM 855 C C . HIS A 1 112 ? -23.281 10.596 17.581 1.00 80.75 112 HIS A C 1
ATOM 857 O O . HIS A 1 112 ? -24.062 11.491 17.899 1.00 80.75 112 HIS A O 1
ATOM 863 N N . SER A 1 113 ? -22.903 10.412 16.312 1.00 69.31 113 SER A N 1
ATOM 864 C CA . SER A 1 113 ? -23.307 11.283 15.197 1.00 69.31 113 SER A CA 1
ATOM 865 C C . SER A 1 113 ? -24.822 11.322 14.972 1.00 69.31 113 SER A C 1
ATOM 867 O O . SER A 1 113 ? -25.341 12.319 14.488 1.00 69.31 113 SER A O 1
ATOM 869 N N . SER A 1 114 ? -25.558 10.290 15.393 1.00 61.94 114 SER A N 1
ATOM 870 C CA . SER A 1 114 ? -27.023 10.239 15.301 1.00 61.94 114 SER A CA 1
ATOM 871 C C . SER A 1 114 ? -27.758 10.965 16.440 1.00 61.94 114 SER A C 1
ATOM 873 O O . SER A 1 114 ? -28.965 10.785 16.585 1.00 61.94 114 SER A O 1
ATOM 875 N N . LYS A 1 115 ? -27.055 11.717 17.299 1.00 56.25 115 LYS A N 1
ATOM 876 C CA . LYS A 1 115 ? -27.633 12.387 18.480 1.00 56.25 115 LYS A CA 1
ATOM 877 C C . LYS A 1 115 ? -27.528 13.909 18.468 1.00 56.25 115 LYS A C 1
ATOM 879 O O . LYS A 1 115 ? -27.776 14.539 19.489 1.00 56.25 115 LYS A O 1
ATOM 884 N N . THR A 1 116 ? -27.187 14.508 17.333 1.00 48.66 116 THR A N 1
ATOM 885 C CA . THR A 1 116 ? -27.377 15.948 17.129 1.00 48.66 116 THR A CA 1
ATOM 886 C C . THR A 1 116 ? -28.846 16.196 16.784 1.00 48.66 116 THR A C 1
ATOM 888 O O . THR A 1 116 ? -29.226 16.254 15.618 1.00 48.66 116 THR A O 1
ATOM 891 N N . LYS A 1 117 ? -29.691 16.267 17.812 1.00 37.94 117 LYS A N 1
ATOM 892 C CA . LYS A 1 117 ? -30.989 16.934 17.747 1.00 37.94 117 LYS A CA 1
ATOM 893 C C . LYS A 1 117 ? -31.309 17.530 19.105 1.00 37.94 117 LYS A C 1
ATOM 895 O O . LYS A 1 117 ? -31.114 16.801 20.102 1.00 37.94 117 LYS A O 1
#

Organism: NCBI:txid392030

Secondary structure (DSSP, 8-state):
------S----EEEEEE--SSS--EEEEE-SS-EEEEEEEGGG----TTS--HHHHT--TTSPPEE-HHHHHHHHHHTTTTT-------SS-TTSTTSHHHHTT-PPPTTTTGGG--

Foldseek 3Di:
DPPDQPLDDDWDFDDWDDDPPDAIWTWTDDLAATAPDTDGPVSDDPPVVDDDPSRVPRDHPPHYYDHPRVSSVVVVVVAPPDPQPAFLDPDDPPDCVTSCVVVVHDHDPSHNVVPPD

Solvent-accessible surface area (backbone atoms only — not comparable to full-atom values): 7526 Å² total; per-residue (Å²): 135,85,82,82,70,72,94,70,75,84,63,36,80,78,46,76,50,82,46,99,90,53,79,48,32,35,34,35,26,45,76,75,26,30,38,70,60,70,40,46,69,89,78,55,79,88,59,86,90,59,87,59,66,70,49,69,75,50,68,76,88,80,43,51,77,37,50,64,70,58,50,48,51,49,51,52,70,72,21,84,70,68,72,53,64,61,36,74,63,94,62,83,68,81,44,75,86,28,56,26,42,59,72,73,44,78,79,55,90,63,32,46,60,92,62,85,121

Mean predicted aligned error: 13.24 Å

Radius of gyration: 18.93 Å; Cα contacts (8 Å, |Δi|>4): 147; chains: 1; bounding box: 55×34×46 Å